Protein AF-A0A356UIV1-F1 (afdb_monomer)

pLDDT: mean 84.51, std 13.47, range [48.25, 96.31]

Solvent-accessible surface area (backbone atoms only — not comparable to full-atom values): 3634 Å² total; per-residue (Å²): 137,55,79,43,80,46,84,50,100,90,50,76,47,79,42,42,55,67,55,52,50,58,61,37,63,77,37,63,67,61,44,54,51,52,52,52,51,52,52,51,53,53,49,53,52,53,52,53,54,49,52,54,51,54,53,57,58,62,73,73,111

Radius of gyration: 17.51 Å; Cα contacts (8 Å, |Δi|>4): 27; chains: 1; bounding box: 54×26×25 Å

Secondary structure (DSSP, 8-state):
--EEEEE-SS-EEEEEHHHHHHHHHT-HHHHHHHHHHHHHHHHHHHHHHHHHHHHHHHTT-

Foldseek 3Di:
DDWDWDDDPPDIDIDDPVRVVVVCVVPVVVVVVVVVVVVVVVVVVVVVVVVVVVVVVVVVD

Mean predicted aligned error: 8.11 Å

Sequence (61 aa):
MKLIEIHMTKCKLFLYEQELVTLLARDPNLWAIAIRRGKGIKRARSSQGRNIKIQKERNKY

Structure (mmCIF, N/CA/C/O backbone):
data_AF-A0A356UIV1-F1
#
_entry.id   AF-A0A356UIV1-F1
#
loop_
_atom_site.group_PDB
_atom_site.id
_atom_site.type_symbol
_atom_site.label_atom_id
_atom_site.label_alt_id
_atom_site.label_comp_id
_atom_site.label_asym_id
_atom_site.label_entity_id
_atom_site.label_seq_id
_atom_site.pdbx_PDB_ins_code
_atom_site.Cartn_x
_atom_site.Cartn_y
_atom_site.Cartn_z
_atom_site.occupancy
_atom_site.B_iso_or_equiv
_atom_site.auth_seq_id
_atom_site.auth_comp_id
_atom_site.auth_asym_id
_atom_site.auth_atom_id
_atom_site.pdbx_PDB_model_num
ATOM 1 N N . MET A 1 1 ? -3.269 -13.243 9.915 1.00 77.25 1 MET A N 1
ATOM 2 C CA . MET A 1 1 ? -3.696 -11.867 9.579 1.00 77.25 1 MET A CA 1
ATOM 3 C C . MET A 1 1 ? -2.453 -11.026 9.353 1.00 77.25 1 MET A C 1
ATOM 5 O O . MET A 1 1 ? -1.557 -11.089 10.184 1.00 77.25 1 MET A O 1
ATOM 9 N N . LYS A 1 2 ? -2.348 -10.316 8.226 1.00 90.50 2 LYS A N 1
ATOM 10 C CA . LYS A 1 2 ? -1.181 -9.482 7.913 1.00 90.50 2 LYS A CA 1
ATOM 11 C C . LYS A 1 2 ? -1.543 -8.016 8.109 1.00 90.50 2 LYS A C 1
ATOM 13 O O . LYS A 1 2 ? -2.484 -7.540 7.477 1.00 90.50 2 LYS A O 1
ATOM 18 N N . LEU A 1 3 ? -0.816 -7.336 8.990 1.00 95.50 3 LEU A N 1
ATOM 19 C CA . LEU A 1 3 ? -0.963 -5.905 9.233 1.00 95.50 3 LEU A CA 1
ATOM 20 C C . LEU A 1 3 ? -0.087 -5.126 8.244 1.00 95.50 3 LEU A C 1
ATOM 22 O O . LEU A 1 3 ? 1.056 -5.503 7.981 1.00 95.50 3 LEU A O 1
ATOM 26 N N . ILE A 1 4 ? -0.636 -4.058 7.682 1.00 94.75 4 ILE A N 1
ATOM 27 C CA . ILE A 1 4 ? 0.013 -3.173 6.720 1.00 94.75 4 ILE A CA 1
ATOM 28 C C . ILE A 1 4 ? 0.098 -1.787 7.353 1.00 94.75 4 ILE A C 1
ATOM 30 O O . ILE A 1 4 ? -0.919 -1.208 7.730 1.00 94.75 4 ILE A O 1
ATOM 34 N N . GLU A 1 5 ? 1.314 -1.251 7.439 1.00 96.06 5 GLU A N 1
ATOM 35 C CA . GLU A 1 5 ? 1.565 0.132 7.843 1.00 96.06 5 GLU A CA 1
ATOM 36 C C . GLU A 1 5 ? 1.701 1.018 6.599 1.00 96.06 5 GLU A C 1
ATOM 38 O O . GLU A 1 5 ? 2.546 0.782 5.730 1.00 96.06 5 GLU A O 1
ATOM 43 N N . ILE A 1 6 ? 0.874 2.057 6.518 1.00 93.62 6 ILE A N 1
ATOM 44 C CA . ILE A 1 6 ? 0.881 3.044 5.440 1.00 93.62 6 ILE A CA 1
ATOM 45 C C . ILE A 1 6 ? 1.294 4.388 6.031 1.00 93.62 6 ILE A C 1
ATOM 47 O O . ILE A 1 6 ? 0.592 4.978 6.853 1.00 93.62 6 ILE A O 1
ATOM 51 N N . HIS A 1 7 ? 2.446 4.879 5.585 1.00 94.94 7 HIS A N 1
ATOM 52 C CA . HIS A 1 7 ? 2.959 6.185 5.971 1.00 94.94 7 HIS A CA 1
ATOM 53 C C . HIS A 1 7 ? 2.304 7.264 5.106 1.00 94.94 7 HIS A C 1
ATOM 55 O O . HIS A 1 7 ? 2.531 7.320 3.897 1.00 94.94 7 HIS A O 1
ATOM 61 N N . MET A 1 8 ? 1.497 8.116 5.733 1.00 93.75 8 MET A N 1
ATOM 62 C CA . MET A 1 8 ? 0.897 9.295 5.113 1.00 93.75 8 MET A CA 1
ATOM 63 C C . MET A 1 8 ? 1.653 10.546 5.568 1.00 93.75 8 MET A C 1
ATOM 65 O O . MET A 1 8 ? 2.372 10.527 6.563 1.00 93.75 8 MET A O 1
ATOM 69 N N . THR A 1 9 ? 1.465 11.670 4.876 1.00 95.00 9 THR A N 1
ATOM 70 C CA . THR A 1 9 ? 2.183 12.923 5.176 1.00 95.00 9 THR A CA 1
ATOM 71 C C . THR A 1 9 ? 1.983 13.421 6.613 1.00 95.00 9 THR A C 1
ATOM 73 O O . THR A 1 9 ? 2.871 14.066 7.156 1.00 95.00 9 THR A O 1
ATOM 76 N N . LYS A 1 10 ? 0.82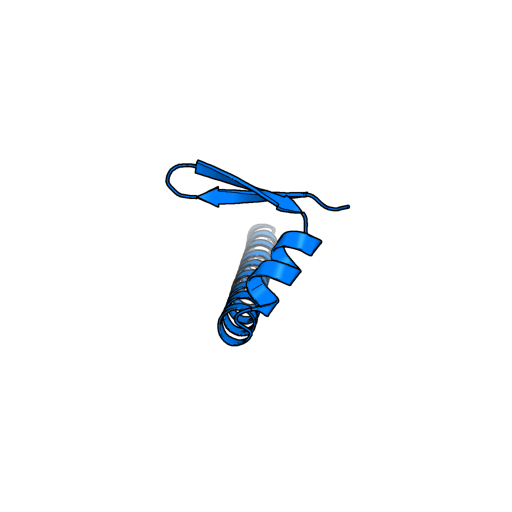6 13.145 7.230 1.00 95.00 10 LYS A N 1
ATOM 77 C CA . LYS A 1 10 ? 0.462 13.651 8.568 1.00 95.00 10 LYS A CA 1
ATOM 78 C C . LYS A 1 10 ? 0.239 12.561 9.618 1.00 95.00 10 LYS A C 1
ATOM 80 O O . LYS A 1 10 ? 0.135 12.876 10.797 1.00 95.00 10 LYS A O 1
ATOM 85 N N . CYS A 1 11 ? 0.102 11.303 9.212 1.00 95.06 11 CYS A N 1
ATOM 86 C CA . CYS A 1 11 ? -0.270 10.217 10.112 1.00 95.06 11 CYS A CA 1
ATOM 87 C C . CYS A 1 11 ? 0.203 8.860 9.587 1.00 95.06 11 CYS A C 1
ATOM 89 O O . CYS A 1 11 ? 0.653 8.725 8.448 1.00 95.06 11 CYS A O 1
ATOM 91 N N . LYS A 1 12 ? 0.080 7.844 10.437 1.00 96.06 12 LYS A N 1
ATOM 92 C CA . LYS A 1 12 ? 0.317 6.447 10.086 1.00 96.06 12 LYS A CA 1
ATOM 93 C C . LYS A 1 12 ? -1.009 5.709 10.128 1.00 96.06 12 LYS A C 1
ATOM 95 O O . LYS A 1 12 ? -1.723 5.795 11.124 1.00 96.06 12 LYS A O 1
ATOM 100 N N . LEU A 1 13 ? -1.337 5.012 9.048 1.00 94.75 13 LEU A N 1
ATOM 101 C CA . LEU A 1 13 ? -2.500 4.137 8.998 1.00 94.75 13 LEU A CA 1
ATOM 102 C C . LEU A 1 13 ? -2.040 2.695 9.173 1.00 94.75 13 LEU A C 1
ATOM 104 O O . LEU A 1 13 ? -1.095 2.260 8.517 1.00 94.75 13 LEU A O 1
ATOM 108 N N . PHE A 1 14 ? -2.737 1.964 10.032 1.00 95.19 14 PHE A N 1
ATOM 109 C CA . PHE A 1 14 ? -2.550 0.534 10.225 1.00 95.19 14 PHE A CA 1
ATOM 110 C C . PHE A 1 14 ? -3.831 -0.157 9.785 1.00 95.19 14 PHE A C 1
ATOM 112 O O . PHE A 1 14 ? -4.898 0.130 10.319 1.00 95.19 14 PHE A O 1
ATOM 119 N N . LEU A 1 15 ? -3.725 -1.019 8.779 1.00 94.69 15 LEU A N 1
ATOM 120 C CA . LEU A 1 15 ? -4.853 -1.764 8.2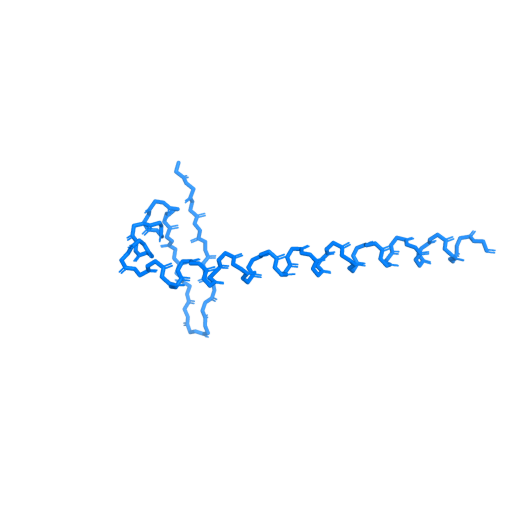28 1.00 94.69 15 LEU A CA 1
ATOM 121 C C . LEU A 1 15 ? -4.470 -3.228 8.103 1.00 94.69 15 LEU A C 1
ATOM 123 O O . LEU A 1 15 ? -3.348 -3.550 7.705 1.00 94.69 15 LEU A O 1
ATOM 127 N N . TYR A 1 16 ? -5.402 -4.128 8.375 1.00 96.31 16 TYR A N 1
ATOM 128 C CA . TYR A 1 16 ? -5.245 -5.507 7.948 1.00 96.31 16 TYR A CA 1
ATOM 129 C C . TYR A 1 16 ? -5.393 -5.613 6.432 1.00 96.31 16 TYR A C 1
ATOM 131 O O . TYR A 1 16 ? -6.148 -4.880 5.792 1.00 96.31 16 TYR A O 1
ATOM 139 N N . GLU A 1 17 ? -4.698 -6.579 5.840 1.00 93.31 17 GLU A N 1
ATOM 140 C CA . GLU A 1 17 ? -4.767 -6.831 4.400 1.00 93.31 17 GLU A CA 1
ATOM 141 C C . GLU A 1 17 ? -6.212 -7.039 3.913 1.00 93.31 17 GLU A C 1
ATOM 143 O O . GLU A 1 17 ? -6.593 -6.500 2.879 1.00 93.31 17 GLU A O 1
ATOM 148 N N . GLN A 1 18 ? -7.048 -7.730 4.694 1.00 93.94 18 GLN A N 1
ATOM 149 C CA . GLN A 1 18 ? -8.466 -7.937 4.374 1.00 93.94 18 GLN A CA 1
ATOM 150 C C . GLN A 1 18 ? -9.284 -6.638 4.402 1.00 93.94 18 GLN A C 1
ATOM 152 O O . GLN A 1 18 ? -10.148 -6.438 3.548 1.00 93.94 18 GLN A O 1
ATOM 157 N N . GLU A 1 19 ? -9.003 -5.739 5.346 1.00 94.31 19 GLU A N 1
ATOM 158 C CA . GLU A 1 19 ? -9.668 -4.434 5.432 1.00 94.31 19 GLU A CA 1
ATOM 159 C C . GLU A 1 19 ? -9.304 -3.572 4.227 1.00 94.31 19 GLU A C 1
ATOM 161 O O . GLU A 1 19 ? -10.177 -2.970 3.606 1.00 94.31 19 GLU A O 1
ATOM 166 N N . LEU A 1 20 ? -8.027 -3.581 3.835 1.00 92.44 20 LEU A N 1
ATOM 167 C CA . LEU A 1 20 ? -7.556 -2.863 2.656 1.00 92.44 20 LEU A CA 1
ATOM 168 C C . LEU A 1 20 ? -8.181 -3.412 1.362 1.00 92.44 20 LEU A C 1
ATOM 170 O O . LEU A 1 20 ? -8.602 -2.630 0.509 1.00 92.44 20 LEU A O 1
ATOM 174 N N . VAL A 1 21 ? -8.276 -4.742 1.231 1.00 91.06 21 VAL A N 1
ATOM 175 C CA . VAL A 1 21 ? -8.963 -5.405 0.108 1.00 91.06 21 VAL A CA 1
ATOM 176 C C . VAL A 1 21 ? -10.427 -4.976 0.052 1.00 91.06 21 VAL A C 1
ATOM 178 O O . VAL A 1 21 ? -10.895 -4.539 -0.995 1.00 91.06 21 VAL A O 1
ATOM 181 N N . THR A 1 22 ? -11.133 -5.035 1.180 1.00 92.94 22 THR A N 1
ATOM 182 C CA . THR A 1 22 ? -12.555 -4.670 1.266 1.00 92.94 22 THR A CA 1
ATOM 183 C C . THR A 1 22 ? -12.785 -3.193 0.942 1.00 92.94 22 THR A C 1
ATOM 185 O O . THR A 1 22 ? -13.727 -2.850 0.229 1.00 92.94 22 THR A O 1
ATOM 188 N N . LEU A 1 23 ? -11.917 -2.307 1.438 1.00 91.88 23 LEU A N 1
ATOM 189 C CA . LEU A 1 23 ? -12.023 -0.866 1.226 1.00 91.88 23 LEU A CA 1
ATOM 190 C C . LEU A 1 23 ? -11.856 -0.502 -0.248 1.00 91.88 23 LEU A C 1
ATOM 192 O O . LEU A 1 23 ? -12.650 0.261 -0.792 1.00 91.88 23 LEU A O 1
ATOM 196 N N . LEU A 1 24 ? -10.852 -1.076 -0.905 1.00 89.94 24 LEU A N 1
ATOM 197 C CA . LEU A 1 24 ? -10.581 -0.788 -2.305 1.00 89.94 24 LEU A CA 1
ATOM 198 C C . LEU A 1 24 ? -11.476 -1.593 -3.270 1.00 89.94 24 LEU A C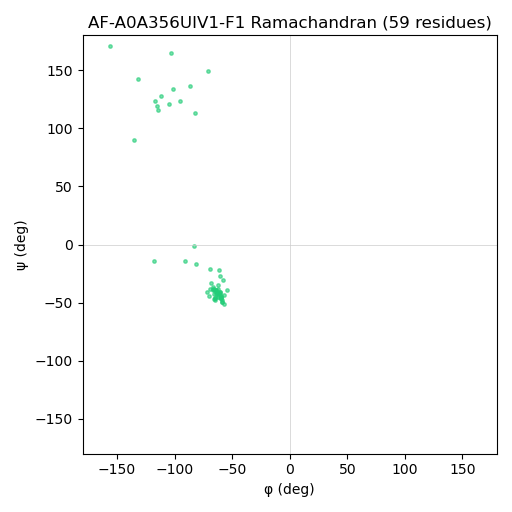 1
ATOM 200 O O . LEU A 1 24 ? -11.615 -1.195 -4.421 1.00 89.94 24 LEU A O 1
ATOM 204 N N . ALA A 1 25 ? -12.134 -2.67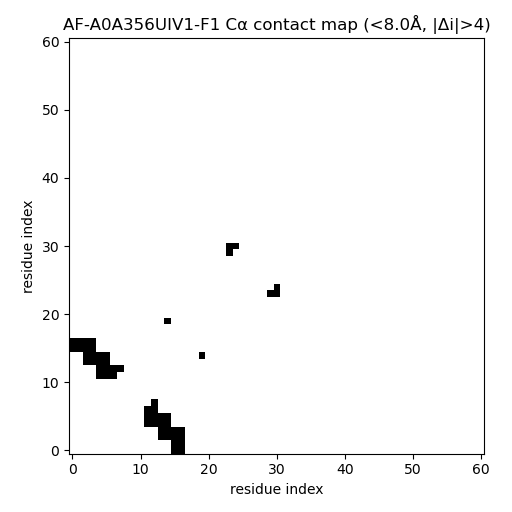1 -2.827 1.00 88.81 25 ALA A N 1
ATOM 205 C CA . ALA A 1 25 ? -13.149 -3.368 -3.626 1.00 88.81 25 ALA A CA 1
ATOM 206 C C . ALA A 1 25 ? -14.347 -2.466 -3.981 1.00 88.81 25 ALA A C 1
ATOM 208 O O . ALA A 1 25 ? -15.032 -2.713 -4.970 1.00 88.81 25 ALA A O 1
ATOM 209 N N . ARG A 1 26 ? -14.573 -1.396 -3.205 1.00 92.19 26 ARG A N 1
ATOM 210 C CA . ARG A 1 26 ? -15.596 -0.376 -3.485 1.00 92.19 26 ARG A CA 1
ATOM 211 C C . ARG A 1 26 ? -15.271 0.488 -4.708 1.00 92.19 26 ARG A C 1
ATOM 213 O O . ARG A 1 26 ? -16.184 1.075 -5.276 1.00 92.19 26 ARG A O 1
ATOM 220 N N . ASP A 1 27 ? -14.003 0.551 -5.118 1.00 92.69 27 ASP A N 1
ATOM 221 C CA . ASP A 1 27 ? -13.560 1.234 -6.338 1.00 92.69 27 ASP A CA 1
ATOM 222 C C . ASP A 1 27 ? -12.555 0.358 -7.120 1.00 92.69 27 ASP A C 1
ATOM 224 O O . ASP A 1 27 ? -11.330 0.454 -6.945 1.00 92.69 27 ASP A O 1
ATOM 228 N N . PRO A 1 28 ? -13.058 -0.493 -8.032 1.00 90.75 28 PRO A N 1
ATOM 229 C CA . PRO A 1 28 ? -12.223 -1.370 -8.849 1.00 90.75 28 PRO A CA 1
ATOM 230 C C . PRO A 1 28 ? -11.219 -0.627 -9.746 1.00 90.75 28 PRO A C 1
ATOM 232 O O . PRO A 1 28 ? -10.152 -1.166 -10.061 1.00 90.75 28 PRO A O 1
ATOM 235 N N . ASN A 1 29 ? -11.517 0.613 -10.150 1.00 93.81 29 ASN A N 1
ATOM 236 C CA . ASN A 1 29 ? -10.609 1.402 -10.982 1.00 93.81 29 ASN A CA 1
ATOM 237 C C . ASN A 1 29 ? -9.384 1.830 -10.173 1.00 93.81 29 ASN A C 1
ATOM 239 O O . ASN A 1 29 ? -8.243 1.689 -10.634 1.00 93.81 29 ASN A O 1
ATOM 243 N N . LEU A 1 30 ? -9.603 2.286 -8.937 1.00 92.69 30 LEU A N 1
ATOM 244 C CA . LEU A 1 30 ? -8.522 2.604 -8.009 1.00 92.69 30 LEU A CA 1
ATOM 245 C C . LEU A 1 30 ? -7.658 1.368 -7.714 1.00 92.69 30 LEU A C 1
ATOM 247 O O . LEU A 1 30 ? -6.425 1.469 -7.725 1.00 92.69 30 LEU A O 1
ATOM 251 N N . TRP A 1 31 ? -8.281 0.193 -7.548 1.00 91.62 31 TRP A N 1
ATOM 252 C CA . TRP A 1 31 ? -7.579 -1.087 -7.380 1.00 91.62 31 TRP A CA 1
ATOM 253 C C . TRP A 1 31 ? -6.641 -1.391 -8.557 1.00 91.62 31 TRP A C 1
ATOM 255 O O . TRP A 1 31 ? -5.444 -1.646 -8.375 1.00 91.62 31 TRP A O 1
ATOM 265 N N . ALA A 1 32 ? -7.152 -1.305 -9.788 1.00 91.50 32 ALA A N 1
ATOM 266 C CA . ALA A 1 32 ? -6.372 -1.564 -10.995 1.00 91.50 32 ALA A CA 1
ATOM 267 C C . ALA A 1 32 ? -5.184 -0.594 -11.139 1.00 91.50 32 ALA A C 1
ATOM 269 O O . ALA A 1 32 ? -4.062 -1.007 -11.466 1.00 91.50 32 ALA A O 1
ATOM 270 N N . ILE A 1 33 ? -5.398 0.693 -10.843 1.00 93.75 33 ILE A N 1
ATOM 271 C CA . ILE A 1 33 ? -4.348 1.718 -10.863 1.00 93.75 33 ILE A CA 1
ATOM 272 C C . ILE A 1 33 ? -3.262 1.404 -9.828 1.00 93.75 33 ILE A C 1
ATOM 274 O O . ILE A 1 33 ? -2.072 1.472 -10.158 1.00 93.75 33 ILE A O 1
ATOM 278 N N . ALA A 1 34 ? -3.646 1.038 -8.603 1.00 90.56 34 ALA A N 1
ATOM 279 C CA . ALA A 1 34 ? -2.709 0.689 -7.539 1.00 90.56 34 ALA A 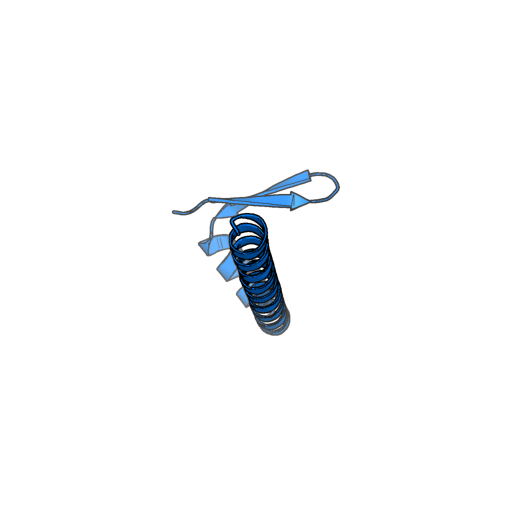CA 1
ATOM 280 C C . ALA A 1 34 ? -1.824 -0.508 -7.932 1.00 90.56 34 ALA A C 1
ATOM 282 O O . ALA A 1 34 ? -0.594 -0.430 -7.832 1.00 90.56 34 ALA A O 1
ATOM 283 N N . ILE A 1 35 ? -2.415 -1.571 -8.492 1.00 91.06 35 ILE A N 1
ATOM 284 C CA . ILE A 1 35 ? -1.670 -2.738 -8.992 1.00 91.06 35 ILE A CA 1
ATOM 285 C C . ILE A 1 35 ? -0.694 -2.341 -10.102 1.00 91.06 35 ILE A C 1
ATOM 287 O O . ILE A 1 35 ? 0.472 -2.756 -10.094 1.00 91.06 35 ILE A O 1
ATOM 291 N N . ARG A 1 36 ? -1.145 -1.533 -11.069 1.00 93.38 36 ARG A N 1
ATOM 292 C CA . ARG A 1 36 ? -0.302 -1.077 -12.183 1.00 93.38 36 ARG A CA 1
ATOM 293 C C . ARG A 1 36 ? 0.916 -0.299 -11.677 1.00 93.38 36 ARG A C 1
ATOM 295 O O . ARG A 1 36 ? 2.033 -0.579 -12.118 1.00 93.38 36 ARG A O 1
ATOM 302 N N . ARG A 1 37 ? 0.723 0.611 -10.713 1.00 91.00 37 ARG A N 1
ATOM 303 C CA . ARG A 1 37 ? 1.813 1.359 -10.055 1.00 91.00 37 ARG A CA 1
ATOM 304 C C . ARG A 1 37 ? 2.805 0.412 -9.376 1.00 91.00 37 ARG A C 1
ATOM 306 O O . ARG A 1 37 ? 4.007 0.519 -9.615 1.00 91.00 37 ARG A O 1
ATOM 313 N N . GLY A 1 38 ? 2.311 -0.565 -8.612 1.00 89.62 38 GLY A N 1
ATOM 314 C CA . GLY A 1 38 ? 3.151 -1.562 -7.940 1.00 89.62 38 GLY A CA 1
ATOM 315 C C . GLY A 1 38 ? 4.040 -2.353 -8.907 1.00 89.62 38 GLY A C 1
ATOM 316 O O . GLY A 1 38 ? 5.238 -2.516 -8.661 1.00 89.62 38 GLY A O 1
ATOM 317 N N . LYS A 1 39 ? 3.495 -2.783 -10.054 1.00 89.38 39 LYS A N 1
ATOM 318 C CA . LYS A 1 39 ? 4.267 -3.468 -11.110 1.00 89.38 39 LYS A CA 1
ATOM 319 C C . LYS A 1 39 ? 5.368 -2.575 -11.686 1.00 89.38 39 LYS A C 1
ATOM 321 O O . LYS A 1 39 ? 6.491 -3.048 -11.856 1.00 89.38 39 LYS A O 1
ATOM 326 N N . GLY A 1 40 ? 5.064 -1.304 -11.952 1.00 88.62 40 GLY A N 1
ATOM 327 C CA . GLY A 1 40 ? 6.040 -0.323 -12.435 1.00 88.62 40 GLY A CA 1
ATOM 328 C C . GLY A 1 40 ? 7.211 -0.148 -11.467 1.00 88.62 40 GLY A C 1
ATOM 329 O O . GLY A 1 40 ? 8.364 -0.311 -11.862 1.00 88.62 40 GLY A O 1
ATOM 330 N N . ILE A 1 41 ? 6.919 0.062 -10.180 1.00 89.25 41 ILE A N 1
ATOM 331 C CA . ILE A 1 41 ? 7.939 0.198 -9.126 1.00 89.25 41 ILE A CA 1
ATOM 332 C C . ILE A 1 41 ? 8.799 -1.067 -9.030 1.00 89.25 41 ILE A C 1
ATOM 334 O O . ILE A 1 41 ? 10.026 -0.985 -8.970 1.00 89.25 41 ILE A O 1
ATOM 338 N N . LYS A 1 42 ? 8.182 -2.254 -9.052 1.00 88.00 42 LYS A N 1
ATOM 339 C CA . LYS A 1 42 ? 8.912 -3.528 -8.957 1.00 88.00 42 LYS A CA 1
ATOM 340 C C . LYS A 1 42 ? 9.842 -3.741 -10.158 1.00 88.00 42 LYS A C 1
ATOM 342 O O . LYS A 1 42 ? 10.974 -4.192 -9.982 1.00 88.00 42 LYS A O 1
ATOM 347 N N . ARG A 1 43 ? 9.398 -3.369 -11.365 1.00 85.50 43 ARG A N 1
ATOM 348 C CA . ARG A 1 43 ? 10.221 -3.399 -12.585 1.00 85.50 43 ARG A CA 1
ATOM 349 C C . ARG A 1 43 ? 11.387 -2.415 -12.507 1.00 85.50 43 ARG A C 1
ATOM 351 O O . ARG A 1 43 ? 12.509 -2.826 -12.780 1.00 85.50 43 ARG A O 1
ATOM 358 N N . ALA A 1 44 ? 11.143 -1.179 -12.073 1.00 84.56 44 ALA A N 1
ATOM 359 C CA . ALA A 1 44 ? 12.186 -0.166 -11.901 1.00 84.56 44 ALA A CA 1
ATOM 360 C C . ALA A 1 44 ? 13.249 -0.594 -10.874 1.00 84.56 44 ALA A C 1
ATOM 362 O O . ALA A 1 44 ? 14.445 -0.479 -11.120 1.00 84.56 44 ALA A O 1
ATOM 363 N N . ARG A 1 45 ? 12.832 -1.185 -9.747 1.00 84.00 45 ARG A N 1
ATOM 364 C CA . ARG A 1 45 ? 13.769 -1.747 -8.758 1.00 84.00 45 ARG A CA 1
ATOM 365 C C . ARG A 1 45 ? 14.584 -2.910 -9.330 1.00 84.00 45 ARG A C 1
ATOM 367 O O . ARG A 1 45 ? 15.778 -3.016 -9.068 1.00 84.00 45 ARG A O 1
ATOM 374 N N . SER A 1 46 ? 13.962 -3.772 -10.139 1.00 83.00 46 SER A N 1
ATOM 375 C CA . SER A 1 46 ? 14.652 -4.881 -10.811 1.00 83.00 46 SER A CA 1
ATOM 376 C C . SER A 1 46 ? 15.672 -4.405 -11.852 1.00 83.00 46 SER A C 1
ATOM 378 O O . SER A 1 46 ? 16.741 -5.006 -11.964 1.00 83.00 46 SER A O 1
ATOM 380 N N . SER A 1 47 ? 15.371 -3.350 -12.615 1.00 77.94 47 SER A N 1
ATOM 381 C CA . SER A 1 47 ? 16.316 -2.787 -13.588 1.00 77.94 47 SER A CA 1
ATOM 382 C C . SER A 1 47 ? 17.469 -2.052 -12.902 1.00 77.94 47 SER A C 1
ATOM 384 O O . SER A 1 47 ? 18.620 -2.264 -13.273 1.00 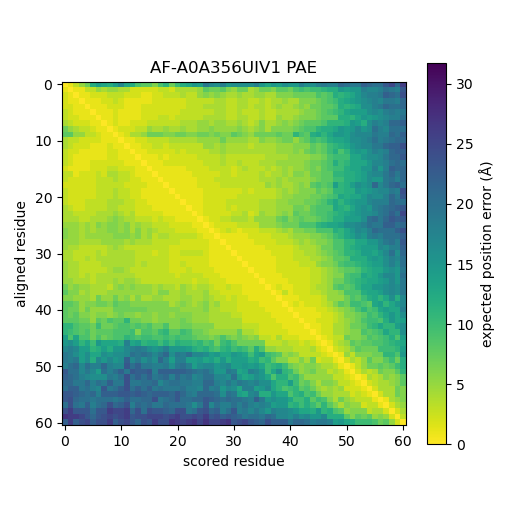77.94 47 SER A O 1
ATOM 386 N N . GLN A 1 48 ? 17.198 -1.283 -11.842 1.00 73.81 48 GLN A N 1
ATOM 387 C CA . GLN A 1 48 ? 18.240 -0.660 -11.018 1.00 73.81 48 GLN A CA 1
ATOM 388 C C . GLN A 1 48 ? 19.173 -1.705 -10.389 1.00 73.81 48 GLN A C 1
ATOM 390 O O . GLN A 1 48 ? 20.391 -1.578 -10.484 1.00 73.81 48 GLN A O 1
ATOM 395 N N . GLY A 1 49 ? 18.624 -2.780 -9.814 1.00 72.56 49 GLY A N 1
ATOM 396 C CA . GLY A 1 49 ? 19.424 -3.866 -9.240 1.00 72.56 49 GLY A CA 1
ATOM 397 C C . GLY A 1 49 ? 20.300 -4.589 -10.270 1.00 72.56 49 GLY A C 1
ATOM 398 O O . GLY A 1 49 ? 21.422 -4.978 -9.950 1.00 72.56 49 GLY A O 1
ATOM 399 N N . ARG A 1 50 ? 19.826 -4.729 -11.517 1.00 67.56 50 ARG A N 1
ATOM 400 C CA . ARG A 1 50 ? 20.635 -5.254 -12.630 1.00 67.56 50 ARG A CA 1
ATOM 401 C C . ARG A 1 50 ? 21.789 -4.322 -12.983 1.00 67.56 50 ARG A C 1
ATOM 403 O O . ARG A 1 50 ? 22.920 -4.786 -13.058 1.00 67.56 50 ARG A O 1
ATOM 410 N N . ASN A 1 51 ? 21.534 -3.022 -13.107 1.00 63.12 51 ASN A N 1
ATOM 411 C CA . ASN A 1 51 ? 22.582 -2.048 -13.417 1.00 63.12 51 ASN A CA 1
ATOM 412 C C . ASN A 1 51 ? 23.662 -1.989 -12.327 1.00 63.12 51 ASN A C 1
ATOM 414 O O . ASN A 1 51 ? 24.843 -1.933 -12.645 1.00 63.12 51 ASN A O 1
ATOM 418 N N . ILE A 1 52 ? 23.283 -2.090 -11.049 1.00 63.69 52 ILE A N 1
ATOM 419 C CA . ILE A 1 52 ? 24.244 -2.121 -9.933 1.00 63.69 52 ILE A CA 1
ATOM 420 C C . ILE A 1 52 ? 25.113 -3.388 -9.969 1.00 63.69 52 ILE A C 1
ATOM 422 O O . ILE A 1 52 ? 26.308 -3.311 -9.687 1.00 63.69 52 ILE A O 1
ATOM 426 N N . LYS A 1 53 ? 24.548 -4.552 -10.325 1.00 67.19 53 LYS A N 1
ATOM 427 C CA . LYS A 1 53 ? 25.330 -5.791 -10.497 1.00 67.19 53 LYS A CA 1
ATOM 428 C C . LYS A 1 53 ? 26.321 -5.679 -11.657 1.00 67.19 53 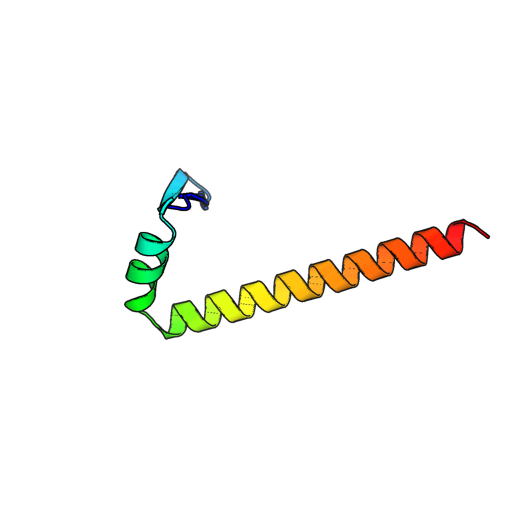LYS A C 1
ATOM 430 O O . LYS A 1 53 ? 27.499 -5.942 -11.452 1.00 67.19 53 LYS A O 1
ATOM 435 N N . ILE A 1 54 ? 25.866 -5.195 -12.813 1.00 65.81 54 ILE A 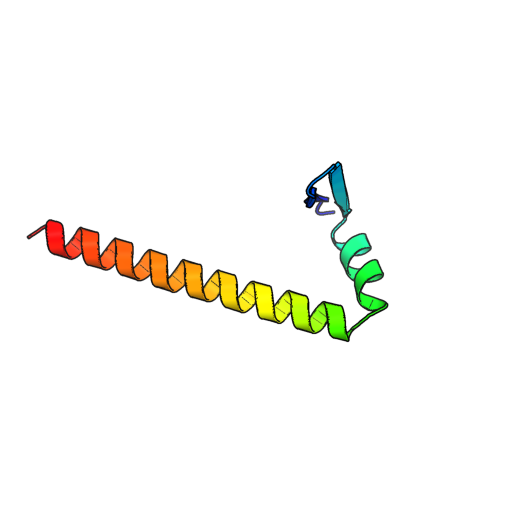N 1
ATOM 436 C CA . ILE A 1 54 ? 26.709 -4.998 -14.003 1.00 65.81 54 ILE A CA 1
ATOM 437 C C . ILE A 1 54 ? 27.843 -3.999 -13.714 1.00 65.81 54 ILE A C 1
ATOM 439 O O . ILE A 1 54 ? 28.985 -4.225 -14.104 1.00 65.81 54 ILE A O 1
ATOM 443 N N . GLN A 1 55 ? 27.563 -2.913 -12.984 1.00 56.09 55 GLN A N 1
ATOM 444 C CA . GLN A 1 55 ? 28.577 -1.928 -12.591 1.00 56.09 55 GLN A CA 1
ATOM 445 C C . GLN A 1 55 ? 29.633 -2.528 -11.647 1.00 56.09 55 GLN A C 1
ATOM 447 O O . GLN A 1 55 ? 30.821 -2.248 -11.791 1.00 56.09 55 GLN A O 1
ATOM 452 N N . LYS A 1 56 ? 29.217 -3.373 -10.692 1.00 54.81 56 LYS A N 1
ATOM 453 C CA . LYS A 1 56 ? 30.142 -4.083 -9.792 1.00 54.81 56 LYS A CA 1
ATOM 454 C C . LYS A 1 56 ? 31.003 -5.108 -10.528 1.00 54.81 56 LYS A C 1
ATOM 456 O O . LYS A 1 56 ? 32.162 -5.268 -10.171 1.00 54.81 56 LYS A O 1
ATOM 461 N N . GLU A 1 57 ? 30.454 -5.784 -11.532 1.00 56.94 57 GLU A N 1
ATOM 462 C CA . GLU A 1 57 ? 31.203 -6.721 -12.376 1.00 56.94 57 GLU A CA 1
ATOM 463 C C . GLU A 1 57 ? 32.217 -5.992 -13.270 1.00 56.94 57 GLU A C 1
ATOM 465 O O . GLU A 1 57 ? 33.347 -6.452 -13.388 1.00 56.94 57 GLU A O 1
ATOM 470 N N . ARG A 1 58 ? 31.871 -4.815 -13.815 1.00 56.81 58 ARG A N 1
ATOM 471 C CA . ARG A 1 58 ? 32.794 -3.981 -14.612 1.00 56.81 58 ARG A CA 1
ATOM 472 C C . ARG A 1 58 ? 33.944 -3.366 -13.819 1.00 56.81 58 ARG A C 1
ATOM 474 O O . ARG A 1 58 ? 35.006 -3.211 -14.389 1.00 56.81 58 ARG A O 1
ATOM 481 N N . ASN A 1 59 ? 33.741 -3.014 -12.549 1.00 61.03 59 ASN A N 1
ATOM 482 C CA . ASN A 1 59 ? 34.802 -2.463 -11.691 1.00 61.03 59 ASN A CA 1
ATOM 483 C C . ASN A 1 59 ? 35.689 -3.547 -11.044 1.00 61.03 59 ASN A C 1
ATOM 485 O O . ASN A 1 59 ? 36.567 -3.218 -10.248 1.00 61.03 59 ASN A O 1
ATOM 489 N N . LYS A 1 60 ? 35.406 -4.832 -11.295 1.00 55.22 60 LYS A N 1
ATOM 490 C CA . LYS A 1 60 ? 36.169 -5.970 -10.758 1.00 55.22 60 LYS A CA 1
ATOM 491 C C . LYS A 1 60 ? 37.310 -6.410 -11.690 1.00 55.22 60 LYS A C 1
ATOM 493 O O . LYS A 1 60 ? 38.175 -7.167 -11.254 1.00 55.22 60 LYS A O 1
ATOM 498 N N . TYR A 1 61 ? 37.298 -5.941 -12.933 1.00 48.25 61 TYR A N 1
ATOM 499 C CA . TYR A 1 61 ? 38.355 -6.103 -13.932 1.0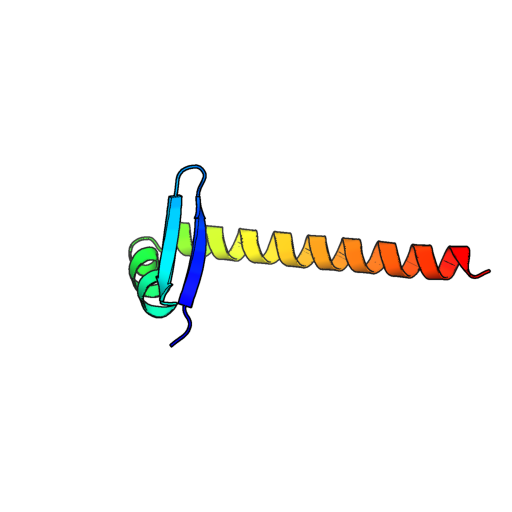0 48.25 61 TYR A CA 1
ATOM 500 C C . TYR A 1 61 ? 38.940 -4.732 -14.271 1.00 48.25 61 TYR A C 1
ATOM 502 O O . TYR A 1 61 ? 40.074 -4.711 -14.789 1.00 48.25 61 TYR A O 1
#